Protein AF-R7P8I8-F1 (afdb_monomer_lite)

Sequence (58 aa):
MDEGTLTKTKEMLDDMHKRKIDMADEIFVINVGGYIGDSTKTEIEYATKTGKKVNYLE

Secondary structure (DSSP, 8-state):
--HHHHHHHHHHHHHHHHHHHHH-SEEEEE-GGG---HHHHHHHHHHHHTT-EEEEE-

Radius of gyration: 13.03 Å; chains: 1; bounding box: 33×23×28 Å

pLDDT: mean 90.18, std 9.01, range [58.38, 97.0]

Structure (mmCIF, N/CA/C/O backbone):
data_AF-R7P8I8-F1
#
_entry.id  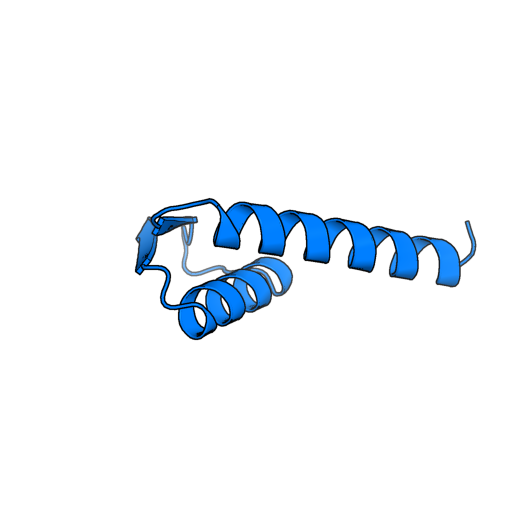 AF-R7P8I8-F1
#
loop_
_atom_site.group_PDB
_atom_site.id
_atom_site.type_symbol
_atom_site.label_atom_id
_atom_site.label_alt_id
_atom_site.label_comp_id
_atom_site.label_asym_id
_atom_site.label_entity_id
_atom_site.label_seq_id
_atom_site.pdbx_PDB_ins_code
_atom_site.Cartn_x
_atom_site.Cartn_y
_atom_site.Cartn_z
_atom_site.occupancy
_atom_site.B_iso_or_equiv
_atom_site.auth_seq_id
_atom_site.auth_comp_id
_atom_site.auth_asym_id
_atom_site.auth_atom_id
_atom_site.pdbx_PDB_model_num
ATOM 1 N N . MET A 1 1 ? 21.172 10.648 -18.117 1.00 58.38 1 MET A N 1
ATOM 2 C CA . MET A 1 1 ? 20.690 10.391 -16.747 1.00 58.38 1 MET A CA 1
ATOM 3 C C . MET A 1 1 ? 21.556 9.286 -16.200 1.00 58.38 1 MET A C 1
ATOM 5 O O . MET A 1 1 ? 21.596 8.218 -16.795 1.00 58.38 1 MET A O 1
ATOM 9 N N . ASP A 1 2 ? 22.346 9.600 -15.188 1.00 66.44 2 ASP A N 1
ATOM 10 C CA . ASP A 1 2 ? 23.126 8.632 -14.429 1.00 66.44 2 ASP A CA 1
ATOM 11 C C . ASP A 1 2 ? 22.203 7.802 -13.524 1.00 66.44 2 ASP A C 1
ATOM 13 O O . ASP A 1 2 ? 21.124 8.242 -13.118 1.00 66.44 2 ASP A O 1
ATOM 17 N N . GLU A 1 3 ? 22.629 6.580 -13.226 1.00 65.06 3 GLU A N 1
ATOM 18 C CA . GLU A 1 3 ? 21.874 5.591 -12.448 1.00 65.06 3 GLU A CA 1
ATOM 19 C C . GLU A 1 3 ? 21.482 6.123 -11.053 1.00 65.06 3 GLU A C 1
ATOM 21 O O . GLU A 1 3 ? 20.397 5.832 -10.553 1.00 65.06 3 GLU A O 1
ATOM 26 N N . GLY A 1 4 ? 22.314 7.000 -10.473 1.00 66.38 4 GLY A N 1
ATOM 27 C CA . GLY A 1 4 ? 22.074 7.651 -9.180 1.00 66.38 4 GLY A CA 1
ATOM 28 C C . GLY A 1 4 ? 20.957 8.702 -9.171 1.00 66.38 4 GLY A C 1
ATOM 29 O O . GLY A 1 4 ? 20.351 8.945 -8.127 1.00 66.38 4 GLY A O 1
ATOM 30 N N . THR A 1 5 ? 20.627 9.311 -10.315 1.00 69.31 5 THR A N 1
ATOM 31 C CA . THR A 1 5 ? 19.489 10.244 -10.389 1.00 69.31 5 THR A CA 1
ATOM 32 C C . THR A 1 5 ? 18.158 9.486 -10.366 1.00 69.31 5 THR A C 1
ATOM 34 O O . THR A 1 5 ? 17.207 9.929 -9.724 1.00 69.31 5 THR A O 1
ATOM 37 N N . LEU A 1 6 ? 18.094 8.312 -11.005 1.00 73.56 6 LEU A N 1
ATOM 38 C CA . LEU A 1 6 ? 16.885 7.480 -11.062 1.00 73.56 6 LEU A CA 1
ATOM 39 C C . LEU A 1 6 ? 16.502 6.902 -9.693 1.00 73.56 6 LEU A C 1
ATOM 41 O O . LEU A 1 6 ? 15.323 6.905 -9.333 1.00 73.56 6 LEU A O 1
ATOM 45 N N . THR A 1 7 ? 17.484 6.437 -8.918 1.00 79.44 7 THR A N 1
ATOM 46 C CA . THR A 1 7 ? 17.251 5.881 -7.575 1.00 79.44 7 THR A CA 1
ATOM 47 C C . THR A 1 7 ? 16.723 6.936 -6.612 1.00 79.44 7 THR A C 1
ATOM 49 O O . THR A 1 7 ? 15.713 6.705 -5.950 1.00 79.44 7 THR A O 1
ATOM 52 N N . LYS A 1 8 ? 17.316 8.134 -6.613 1.00 82.50 8 LYS A N 1
ATOM 53 C CA . LYS A 1 8 ? 16.868 9.238 -5.757 1.00 82.50 8 LYS A CA 1
ATOM 54 C C 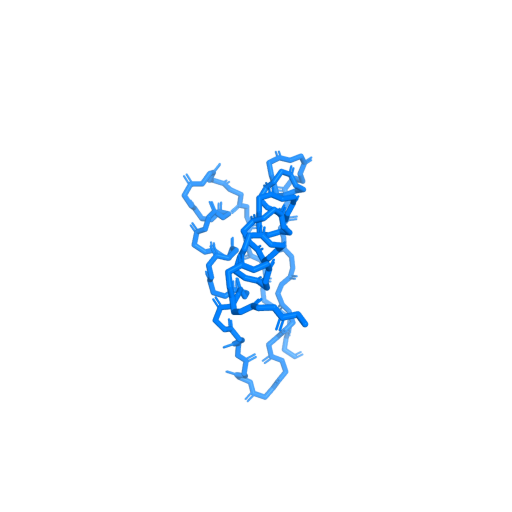. LYS A 1 8 ? 15.446 9.696 -6.089 1.00 82.50 8 LYS A C 1
ATOM 56 O O . LYS A 1 8 ? 14.658 9.971 -5.187 1.00 82.50 8 LYS A O 1
ATOM 61 N N . THR A 1 9 ? 15.089 9.763 -7.374 1.00 86.31 9 THR A N 1
ATOM 62 C CA . THR A 1 9 ? 13.710 10.083 -7.776 1.00 86.31 9 THR A CA 1
ATOM 63 C C . THR A 1 9 ? 12.728 9.015 -7.302 1.00 86.31 9 THR A C 1
ATOM 65 O O . THR A 1 9 ? 11.654 9.363 -6.815 1.00 86.31 9 THR A O 1
ATOM 68 N N . LYS A 1 10 ? 13.091 7.731 -7.392 1.00 86.44 10 LYS A N 1
ATOM 69 C CA . LYS A 1 10 ? 12.246 6.634 -6.908 1.00 86.44 10 LYS A CA 1
ATOM 70 C C . LYS A 1 10 ? 12.000 6.724 -5.401 1.00 86.44 10 LYS A C 1
ATOM 72 O O . LYS A 1 10 ? 10.852 6.655 -4.986 1.00 86.44 10 LYS A O 1
ATOM 77 N N . GLU A 1 11 ? 13.041 6.952 -4.604 1.00 88.44 11 GLU A N 1
ATOM 78 C CA . GLU A 1 11 ? 12.913 7.102 -3.145 1.00 88.44 11 GLU A CA 1
ATOM 79 C C . GLU A 1 11 ? 11.981 8.259 -2.765 1.00 88.44 11 GLU A C 1
ATOM 81 O O . GLU A 1 11 ? 11.101 8.104 -1.919 1.00 88.44 11 GLU A O 1
ATOM 86 N N . MET A 1 12 ? 12.122 9.407 -3.440 1.00 90.75 12 MET A N 1
ATOM 87 C CA . MET A 1 12 ? 11.240 10.556 -3.222 1.00 90.75 12 MET A CA 1
ATOM 88 C C . MET A 1 12 ? 9.776 10.229 -3.535 1.00 90.75 12 MET A C 1
ATOM 90 O O . MET A 1 12 ? 8.882 10.666 -2.810 1.00 90.75 12 MET A O 1
ATOM 94 N N . LEU A 1 13 ? 9.523 9.472 -4.606 1.00 90.50 13 LEU A N 1
ATOM 95 C CA . LEU A 1 13 ? 8.173 9.041 -4.962 1.00 90.50 13 LEU A CA 1
ATOM 96 C C . LEU A 1 13 ? 7.628 8.053 -3.925 1.00 90.50 13 LEU A C 1
ATOM 98 O O . LEU A 1 13 ? 6.534 8.279 -3.410 1.00 90.50 13 LEU A O 1
ATOM 102 N N . ASP A 1 14 ? 8.396 7.031 -3.550 1.00 90.50 14 ASP A N 1
ATOM 103 C CA . ASP A 1 14 ? 7.990 6.036 -2.548 1.00 90.50 14 ASP A CA 1
ATOM 104 C C . ASP A 1 14 ? 7.607 6.701 -1.213 1.00 90.50 14 ASP A C 1
ATOM 106 O O . ASP A 1 14 ? 6.609 6.339 -0.583 1.00 90.50 14 ASP A O 1
ATOM 110 N N . ASP A 1 15 ? 8.342 7.732 -0.794 1.00 93.00 15 ASP A N 1
ATOM 111 C CA . ASP A 1 15 ? 8.009 8.484 0.416 1.00 93.00 15 ASP A CA 1
ATOM 112 C C . A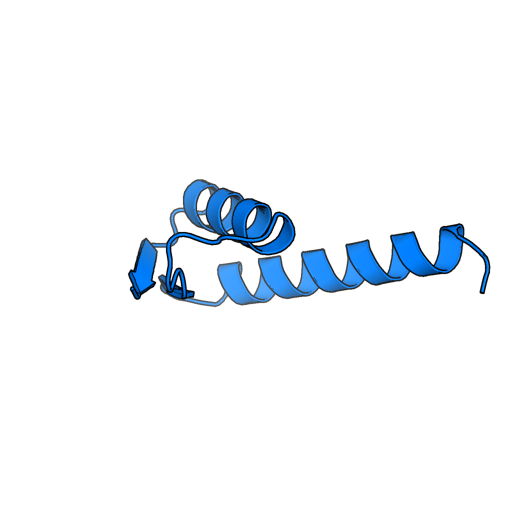SP A 1 15 ? 6.725 9.310 0.271 1.00 93.00 15 ASP A C 1
ATOM 114 O O . ASP A 1 15 ? 5.924 9.370 1.210 1.00 93.00 15 ASP A O 1
ATOM 118 N N . MET A 1 16 ? 6.458 9.893 -0.901 1.00 93.62 16 MET A N 1
ATOM 119 C CA . MET A 1 16 ? 5.171 10.552 -1.157 1.00 93.62 16 MET A CA 1
ATOM 120 C C . MET A 1 16 ? 3.998 9.570 -1.066 1.00 93.62 16 MET A C 1
ATOM 122 O O . MET A 1 16 ? 2.939 9.931 -0.547 1.00 93.62 16 MET A O 1
ATOM 126 N N . HIS A 1 17 ? 4.173 8.337 -1.543 1.00 93.50 17 HIS A N 1
ATOM 127 C CA . HIS A 1 17 ? 3.160 7.287 -1.439 1.00 93.50 17 HIS A CA 1
ATOM 128 C C . HIS A 1 17 ? 2.868 6.922 0.023 1.00 93.50 17 HIS A C 1
ATOM 130 O O . HIS A 1 17 ? 1.706 6.930 0.437 1.00 93.50 17 HIS A O 1
ATOM 136 N N . LYS A 1 18 ? 3.905 6.738 0.848 1.00 94.75 18 LYS A N 1
ATOM 137 C CA . LYS A 1 18 ? 3.754 6.509 2.299 1.00 94.75 18 LYS A CA 1
ATOM 138 C C . LYS A 1 18 ? 3.006 7.646 2.998 1.00 94.75 18 LYS A C 1
ATOM 140 O O . LYS A 1 18 ? 2.109 7.390 3.795 1.00 94.75 18 LYS A O 1
ATOM 145 N N . ARG A 1 19 ? 3.295 8.906 2.652 1.00 96.50 19 ARG A N 1
ATOM 146 C CA . ARG A 1 19 ? 2.570 10.058 3.221 1.00 96.50 19 ARG A CA 1
ATOM 147 C C . ARG A 1 19 ? 1.094 10.084 2.849 1.00 96.50 19 ARG A C 1
ATOM 149 O O . ARG A 1 19 ? 0.271 10.449 3.683 1.00 96.50 19 ARG A O 1
ATOM 156 N N . LYS A 1 20 ? 0.740 9.665 1.633 1.00 95.69 20 LYS A N 1
ATOM 157 C CA . LYS A 1 20 ? -0.673 9.508 1.256 1.00 95.69 20 LYS A CA 1
ATOM 158 C C . LYS A 1 20 ? -1.355 8.431 2.100 1.00 95.69 20 LYS A C 1
ATOM 160 O O . LYS A 1 20 ? -2.484 8.641 2.524 1.00 95.69 20 LYS A O 1
ATOM 165 N N . ILE A 1 21 ? -0.662 7.327 2.384 1.00 96.25 21 ILE A N 1
ATOM 166 C CA . ILE A 1 21 ? -1.165 6.253 3.253 1.00 96.25 21 ILE A CA 1
ATOM 167 C C . ILE A 1 21 ? -1.376 6.759 4.685 1.00 96.25 21 ILE A C 1
ATOM 169 O O . ILE A 1 21 ? -2.423 6.489 5.266 1.00 96.25 21 ILE A O 1
ATOM 173 N N . ASP A 1 22 ? -0.438 7.537 5.236 1.00 95.88 22 ASP A N 1
ATOM 174 C CA . ASP A 1 22 ? -0.582 8.144 6.571 1.00 95.88 22 ASP A CA 1
ATOM 175 C C . ASP A 1 22 ? -1.865 8.985 6.681 1.00 95.88 22 ASP A C 1
ATOM 177 O O . ASP A 1 22 ? -2.556 8.945 7.704 1.00 95.88 22 ASP A O 1
ATOM 181 N N . MET A 1 23 ? -2.188 9.723 5.616 1.00 95.75 23 MET A N 1
ATOM 182 C CA . MET A 1 23 ? -3.353 10.608 5.541 1.00 95.75 23 MET A CA 1
ATOM 183 C C . MET A 1 23 ? -4.671 9.889 5.227 1.00 95.75 23 MET A C 1
ATOM 185 O O . MET A 1 23 ? -5.729 10.458 5.475 1.00 95.75 23 MET A O 1
ATOM 189 N N . ALA A 1 24 ? -4.627 8.680 4.668 1.00 96.12 24 ALA A N 1
ATOM 190 C CA . ALA A 1 24 ? -5.817 7.912 4.315 1.00 96.12 24 ALA A CA 1
ATOM 191 C C . ALA A 1 24 ? -6.365 7.139 5.522 1.00 96.12 24 ALA A C 1
ATOM 193 O O . ALA A 1 24 ? -5.612 6.757 6.416 1.00 96.12 24 ALA A O 1
ATOM 194 N N . ASP A 1 25 ? -7.665 6.853 5.543 1.00 95.31 25 ASP A N 1
ATOM 195 C CA . ASP A 1 25 ? -8.259 5.974 6.561 1.00 95.31 25 ASP A CA 1
ATOM 196 C C . ASP A 1 25 ? -7.997 4.490 6.250 1.00 95.31 25 ASP A C 1
ATOM 198 O O . ASP A 1 25 ? -7.649 3.700 7.130 1.00 95.31 25 ASP A O 1
ATOM 202 N N . GLU A 1 26 ? -8.104 4.117 4.974 1.00 96.31 26 GLU A N 1
ATOM 203 C CA . GLU A 1 26 ? -7.846 2.772 4.462 1.00 96.31 26 GLU A CA 1
ATOM 204 C C . GLU A 1 26 ? -7.293 2.820 3.030 1.00 96.31 26 GLU A C 1
ATOM 206 O O . GLU A 1 26 ? -7.401 3.838 2.341 1.00 96.31 26 GLU A O 1
ATOM 211 N N . ILE A 1 27 ? -6.691 1.716 2.581 1.00 96.00 27 ILE A N 1
ATOM 212 C CA . ILE A 1 27 ? -6.178 1.558 1.215 1.00 96.00 27 ILE A CA 1
ATOM 213 C C . ILE A 1 27 ? -6.895 0.418 0.484 1.00 96.00 27 ILE A C 1
ATOM 215 O O . ILE A 1 27 ? -7.318 -0.569 1.092 1.00 96.00 27 ILE A O 1
ATOM 219 N N . PHE A 1 28 ? -6.994 0.551 -0.839 1.00 95.75 28 PHE A N 1
ATOM 220 C CA . PHE A 1 28 ? -7.554 -0.455 -1.738 1.00 95.75 28 PHE A CA 1
ATOM 221 C C . PHE A 1 28 ? -6.488 -0.897 -2.738 1.00 95.75 28 PHE A C 1
ATOM 223 O O . PHE A 1 28 ? -5.946 -0.081 -3.483 1.00 95.75 28 PHE A O 1
ATOM 230 N N . VAL A 1 29 ? -6.190 -2.189 -2.743 1.00 95.06 29 VAL A N 1
ATOM 231 C CA . VAL A 1 29 ? -5.197 -2.820 -3.610 1.00 95.06 29 VAL A CA 1
ATOM 232 C C . VAL A 1 29 ? -5.933 -3.546 -4.719 1.00 95.06 29 VAL A C 1
ATOM 234 O O . VAL A 1 29 ? -6.727 -4.437 -4.448 1.00 95.06 29 VAL A O 1
ATOM 237 N N . ILE A 1 30 ? -5.645 -3.191 -5.965 1.00 93.25 30 ILE A N 1
ATOM 238 C CA . ILE A 1 30 ? -6.185 -3.892 -7.129 1.00 93.25 30 ILE A CA 1
ATOM 239 C C . ILE A 1 30 ? -5.247 -5.059 -7.445 1.00 93.25 30 ILE A C 1
ATOM 241 O O . ILE A 1 30 ? -4.108 -4.833 -7.853 1.00 93.25 30 ILE A O 1
ATOM 245 N N . ASN A 1 31 ? -5.712 -6.292 -7.246 1.00 90.94 31 ASN A N 1
ATOM 246 C CA . ASN A 1 31 ? -4.933 -7.520 -7.437 1.00 90.94 31 ASN A CA 1
ATOM 247 C C . ASN A 1 31 ? -5.566 -8.453 -8.484 1.00 90.94 31 ASN A C 1
ATOM 249 O O . ASN A 1 31 ? -5.543 -9.674 -8.328 1.00 90.94 31 ASN A O 1
ATOM 253 N N . VAL A 1 32 ? -6.097 -7.882 -9.572 1.00 90.00 32 VAL A N 1
ATOM 254 C CA . VAL A 1 32 ? -6.690 -8.632 -10.694 1.00 90.00 32 VAL A CA 1
ATOM 255 C C . VAL A 1 32 ? -5.693 -9.672 -11.217 1.00 90.00 32 VAL A C 1
ATOM 257 O O . VAL A 1 32 ? -4.558 -9.352 -11.576 1.00 90.00 32 VAL A O 1
ATOM 260 N N . GLY A 1 33 ? -6.109 -10.939 -11.249 1.00 87.56 33 GLY A N 1
ATOM 261 C CA . GLY A 1 33 ? -5.253 -12.052 -11.678 1.00 87.56 33 GLY A CA 1
ATOM 262 C C . GLY A 1 33 ? -4.135 -12.421 -10.691 1.00 87.56 33 GLY A C 1
ATOM 263 O O . GLY A 1 33 ? -3.203 -13.126 -11.071 1.00 87.56 33 GLY A O 1
ATOM 264 N N . GLY A 1 34 ? -4.205 -11.949 -9.441 1.00 88.38 34 GLY A N 1
ATOM 265 C CA . GLY A 1 34 ? -3.268 -12.289 -8.366 1.00 88.38 34 GLY A CA 1
ATOM 266 C C . GLY A 1 34 ? -1.909 -11.587 -8.444 1.00 88.38 34 GLY A C 1
ATOM 267 O O . GLY A 1 34 ? -1.009 -11.911 -7.668 1.00 88.38 34 GLY A O 1
ATOM 268 N N . TYR A 1 35 ? -1.732 -10.635 -9.365 1.00 92.12 35 TYR A N 1
ATOM 269 C CA . TYR A 1 35 ? -0.474 -9.907 -9.507 1.00 92.12 35 TYR A CA 1
ATOM 270 C C . TYR A 1 35 ? -0.413 -8.692 -8.577 1.00 92.12 35 TYR A C 1
ATOM 272 O O . TYR A 1 35 ? -1.288 -7.830 -8.598 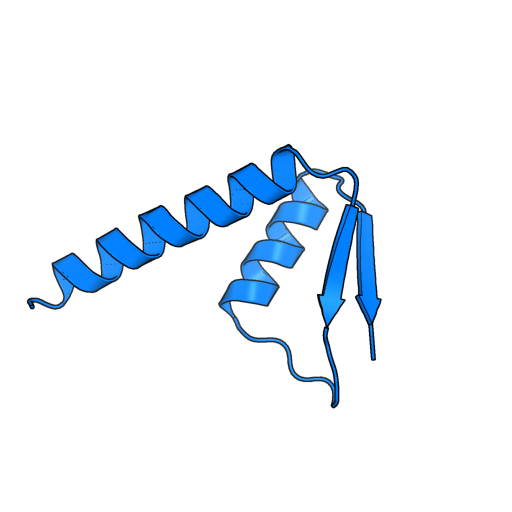1.00 92.12 35 TYR A O 1
ATOM 280 N N . ILE A 1 36 ? 0.672 -8.598 -7.803 1.00 93.25 36 ILE A N 1
ATOM 281 C CA . ILE A 1 36 ? 1.015 -7.429 -6.988 1.00 93.25 36 ILE A CA 1
ATOM 282 C C . ILE A 1 36 ? 2.490 -7.097 -7.229 1.00 93.25 36 ILE A C 1
ATOM 284 O O . ILE A 1 36 ? 3.370 -7.932 -7.000 1.00 93.25 36 ILE A O 1
ATOM 288 N N . GLY A 1 37 ? 2.756 -5.871 -7.684 1.00 92.19 37 GLY A N 1
ATOM 289 C CA . GLY A 1 37 ? 4.112 -5.372 -7.918 1.00 92.19 37 GLY A CA 1
ATOM 290 C C . GLY A 1 37 ? 4.871 -5.073 -6.621 1.00 92.19 37 GLY A C 1
ATOM 291 O O . GLY A 1 37 ? 4.273 -4.855 -5.570 1.00 92.19 37 GLY A O 1
ATOM 292 N N . ASP A 1 38 ? 6.202 -5.027 -6.687 1.00 90.69 38 ASP A N 1
ATOM 293 C CA . ASP A 1 38 ? 7.046 -4.878 -5.490 1.00 90.69 38 ASP A CA 1
ATOM 294 C C . ASP A 1 38 ? 6.911 -3.510 -4.794 1.00 90.69 38 ASP A C 1
ATOM 296 O O . ASP A 1 38 ? 6.988 -3.434 -3.565 1.00 90.69 38 ASP A O 1
ATOM 300 N N . SER A 1 39 ? 6.634 -2.434 -5.542 1.00 87.12 39 SER A N 1
ATOM 301 C CA . SER A 1 39 ? 6.301 -1.128 -4.950 1.00 87.12 39 SER A CA 1
ATOM 302 C C . SER A 1 39 ? 5.001 -1.206 -4.148 1.00 87.12 39 SER A C 1
AT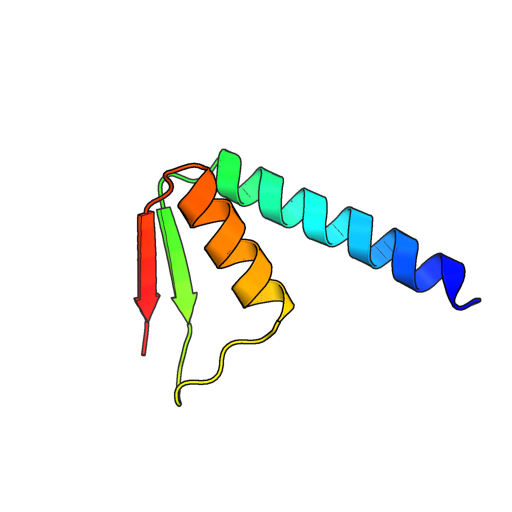OM 304 O O . SER A 1 39 ? 4.963 -0.801 -2.990 1.00 87.12 39 SER A O 1
ATOM 306 N N . THR A 1 40 ? 3.969 -1.835 -4.714 1.00 93.19 40 THR A N 1
ATOM 307 C CA . THR A 1 40 ? 2.678 -2.035 -4.048 1.00 93.19 40 THR A CA 1
ATOM 308 C C . THR A 1 40 ? 2.805 -2.938 -2.822 1.00 93.19 40 THR A C 1
ATOM 310 O O . THR A 1 40 ? 2.199 -2.651 -1.797 1.00 93.19 40 THR A O 1
ATOM 313 N N . LYS A 1 41 ? 3.641 -3.987 -2.857 1.00 94.50 41 LYS A N 1
ATOM 314 C CA . LYS A 1 41 ? 3.938 -4.791 -1.653 1.00 94.50 41 LYS A CA 1
ATOM 315 C C . LYS A 1 41 ? 4.530 -3.930 -0.537 1.00 94.50 41 LYS A C 1
ATOM 317 O O . LYS A 1 41 ? 4.085 -4.022 0.602 1.00 94.50 41 LYS A O 1
ATOM 322 N N . THR A 1 42 ? 5.481 -3.058 -0.874 1.00 94.25 42 THR A N 1
ATOM 323 C CA . THR A 1 42 ? 6.111 -2.147 0.097 1.00 94.25 42 THR A CA 1
ATOM 324 C C . THR A 1 42 ? 5.089 -1.176 0.701 1.00 94.25 42 THR A C 1
ATOM 326 O O . THR A 1 42 ? 5.106 -0.921 1.906 1.00 94.25 42 THR A O 1
ATOM 329 N N . GLU A 1 43 ? 4.158 -0.669 -0.109 1.00 95.19 43 GLU A N 1
ATOM 330 C CA . GLU A 1 43 ? 3.047 0.177 0.345 1.00 95.19 43 GLU A CA 1
ATOM 331 C C . GLU A 1 43 ? 2.075 -0.575 1.267 1.00 95.19 43 GLU A C 1
ATOM 333 O O . GLU A 1 43 ? 1.699 -0.054 2.317 1.00 95.19 43 GLU A O 1
ATOM 338 N N . ILE A 1 44 ? 1.707 -1.812 0.919 1.00 95.75 44 ILE A N 1
ATOM 339 C CA . ILE A 1 44 ? 0.845 -2.684 1.734 1.00 95.75 44 ILE A CA 1
ATOM 340 C C . ILE A 1 44 ? 1.488 -2.971 3.090 1.00 95.75 44 ILE A C 1
ATOM 342 O O . ILE A 1 44 ? 0.831 -2.865 4.129 1.00 95.75 44 ILE A O 1
ATOM 346 N N . GLU A 1 45 ? 2.776 -3.320 3.101 1.00 96.19 45 GLU A N 1
ATOM 347 C CA . GLU A 1 45 ? 3.526 -3.539 4.336 1.00 96.19 45 GLU A CA 1
ATOM 348 C C . GLU A 1 45 ? 3.559 -2.280 5.200 1.00 96.19 45 GLU A C 1
ATOM 350 O O . GLU A 1 45 ? 3.393 -2.363 6.418 1.00 96.19 45 GLU A O 1
ATOM 355 N N . TYR A 1 46 ? 3.762 -1.116 4.580 1.00 96.38 46 TYR A N 1
ATOM 356 C CA . TYR A 1 46 ? 3.762 0.160 5.282 1.00 96.38 46 TYR A CA 1
ATOM 357 C C . TYR A 1 46 ? 2.395 0.463 5.901 1.00 96.38 46 TYR A C 1
ATOM 359 O O . TYR A 1 46 ? 2.329 0.728 7.099 1.00 96.38 46 TYR A O 1
ATOM 367 N N . ALA A 1 47 ? 1.314 0.344 5.126 1.00 96.81 47 ALA A N 1
ATOM 368 C CA . ALA A 1 47 ? -0.059 0.521 5.598 1.00 96.81 47 ALA A CA 1
ATOM 369 C C . ALA A 1 47 ? -0.391 -0.425 6.762 1.00 96.81 47 ALA A C 1
ATOM 371 O O . ALA A 1 47 ? -0.939 -0.005 7.779 1.00 96.81 47 ALA A O 1
ATOM 372 N N . THR A 1 48 ? 0.023 -1.689 6.657 1.00 95.88 48 THR A N 1
ATOM 373 C CA . THR A 1 48 ? -0.174 -2.691 7.715 1.00 95.88 48 THR A CA 1
ATOM 374 C C . THR A 1 48 ? 0.585 -2.309 8.989 1.00 95.88 48 THR A C 1
ATOM 376 O O . THR A 1 48 ? 0.039 -2.393 10.089 1.00 95.88 48 THR A O 1
ATOM 379 N N . LYS A 1 49 ? 1.832 -1.835 8.858 1.00 96.31 49 LYS A N 1
ATOM 380 C CA . LYS A 1 49 ? 2.658 -1.375 9.989 1.00 96.31 49 LYS A CA 1
ATOM 381 C C . LYS A 1 49 ? 2.099 -0.118 10.659 1.00 96.31 49 LYS A C 1
ATOM 383 O O . LYS A 1 49 ? 2.227 0.015 11.872 1.00 96.31 49 LYS A O 1
ATOM 388 N N . THR A 1 50 ? 1.489 0.789 9.898 1.00 95.19 50 THR A N 1
ATOM 389 C CA . THR A 1 50 ? 0.861 2.013 10.426 1.00 95.19 50 THR A CA 1
ATOM 390 C C . THR A 1 50 ? -0.578 1.795 10.902 1.00 95.19 50 THR A C 1
ATOM 392 O O . THR A 1 50 ? -1.229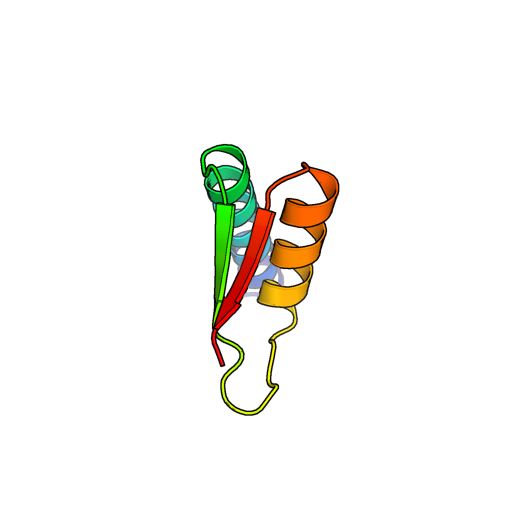 2.744 11.339 1.00 95.19 50 THR A O 1
ATOM 395 N N . GLY A 1 51 ? -1.075 0.552 10.866 1.00 95.44 51 GLY A N 1
ATOM 396 C CA . GLY A 1 51 ? -2.413 0.192 11.335 1.00 95.44 51 GLY A CA 1
ATOM 397 C C . GLY A 1 51 ? -3.539 0.639 10.402 1.00 95.44 51 GLY A C 1
ATOM 398 O O . GLY A 1 51 ? -4.695 0.687 10.822 1.00 95.44 51 GLY A O 1
ATOM 399 N N . LYS A 1 52 ? -3.223 0.976 9.148 1.00 96.38 52 LYS A N 1
ATOM 400 C CA . LYS A 1 52 ? -4.216 1.295 8.122 1.00 96.38 52 LYS A CA 1
ATOM 401 C C . LYS A 1 52 ? -4.855 0.012 7.614 1.00 96.38 52 LYS A C 1
ATOM 403 O O . LYS A 1 52 ? -4.189 -1.003 7.402 1.00 96.38 52 LYS A O 1
ATOM 408 N N . LYS A 1 53 ? -6.165 0.062 7.399 1.00 97.00 53 LYS A N 1
ATOM 409 C CA . LYS A 1 53 ? -6.906 -1.073 6.854 1.00 97.00 53 LYS A CA 1
ATOM 410 C C . LYS A 1 53 ? -6.560 -1.256 5.374 1.00 97.00 53 LYS A C 1
ATOM 412 O O . LYS A 1 53 ? -6.505 -0.284 4.624 1.00 97.00 53 LYS A O 1
ATOM 417 N N . VAL A 1 54 ? -6.328 -2.504 4.969 1.00 96.56 54 VAL A N 1
ATOM 418 C CA . VAL A 1 54 ? -5.989 -2.882 3.590 1.00 96.56 54 VAL A CA 1
ATOM 419 C C . VAL A 1 54 ? -7.105 -3.754 3.030 1.00 96.56 54 VAL A C 1
ATOM 421 O O . VAL A 1 54 ? -7.395 -4.813 3.584 1.00 96.56 54 VAL A O 1
ATOM 424 N N . ASN A 1 55 ? -7.723 -3.314 1.938 1.00 96.38 55 ASN A N 1
ATOM 425 C CA . ASN A 1 55 ? -8.740 -4.071 1.214 1.00 96.38 55 ASN A CA 1
ATOM 426 C C . ASN A 1 55 ? -8.184 -4.496 -0.150 1.00 96.38 55 ASN A C 1
ATOM 428 O O . ASN A 1 55 ? -7.537 -3.697 -0.822 1.00 96.38 55 ASN A O 1
ATOM 432 N N . TYR A 1 56 ? -8.461 -5.729 -0.567 1.00 94.31 56 TYR A N 1
ATOM 433 C CA . TYR A 1 56 ? -8.051 -6.261 -1.868 1.00 94.31 56 TYR A CA 1
ATOM 434 C C . TYR A 1 56 ? -9.258 -6.326 -2.801 1.00 94.31 56 TYR A C 1
ATOM 436 O O . TYR A 1 56 ? -10.342 -6.741 -2.385 1.00 94.31 56 TYR A O 1
ATOM 444 N N . LEU A 1 57 ? -9.071 -5.858 -4.031 1.00 91.19 57 LEU A N 1
ATOM 445 C CA . LEU A 1 57 ? -10.072 -5.802 -5.087 1.00 91.19 57 LEU A CA 1
ATOM 446 C C . LEU A 1 57 ? -9.594 -6.683 -6.246 1.00 91.19 57 LEU A C 1
ATOM 448 O O . LEU A 1 57 ? -8.646 -6.327 -6.955 1.00 91.19 57 LEU A O 1
ATOM 452 N N . GLU A 1 58 ? -10.262 -7.825 -6.398 1.00 84.38 58 GLU A N 1
ATOM 453 C CA . GLU A 1 58 ? -10.004 -8.849 -7.419 1.00 84.38 58 GLU A CA 1
ATOM 454 C C . GLU A 1 58 ? -10.843 -8.661 -8.684 1.00 84.38 58 GLU A C 1
ATOM 456 O O . GLU A 1 58 ? -12.023 -8.251 -8.570 1.00 84.38 58 GLU A O 1
#

Foldseek 3Di:
DDPVVVVVVVVVVLVVLLVVLVVDQADEAEQVVNDDDPSRVVSVVSNVVSVHHYHYDD